Protein AF-X1M5X9-F1 (afdb_monomer_lite)

Foldseek 3Di:
DDQPDPLLVLLVVLCVVVVPDLCNSCVQLVHHSVVSVCSVVNVDDDPDPSSSVSSVVSSVVRVD

Secondary structure (DSSP, 8-state):
-----HHHHHHHHHHHHTT--HHHHHHHHT--HHHHHHHHHTS-----HHHHHHHHHHHHHH--

Sequence (64 aa):
TMIKDIIIQKLIEVAKKNNIGPGMMARLIGVSYSTYNRYQKGETVPESHNTIEKIEKVIKKYST

InterPro domains:
  IPR001387 Cro/C1-type, helix-turn-helix domain [cd00093] (9-59)
  IPR010982 Lambda repressor-like, DNA-binding domain superfamily [G3DSA:1.10.260.40] (2-61)
  IPR010982 Lambda repressor-like, DNA-binding domain superfamily [SSF47413] (2-59)

Structure (mmCIF, N/CA/C/O backbone):
data_AF-X1M5X9-F1
#
_entry.id   AF-X1M5X9-F1
#
loop_
_atom_site.group_PDB
_atom_site.id
_atom_site.type_symbol
_atom_site.label_atom_id
_atom_site.label_alt_id
_atom_site.label_comp_id
_atom_site.label_asym_id
_atom_site.label_entity_id
_atom_site.label_seq_id
_atom_site.pdbx_PDB_ins_code
_atom_site.Cartn_x
_atom_site.Cartn_y
_atom_site.C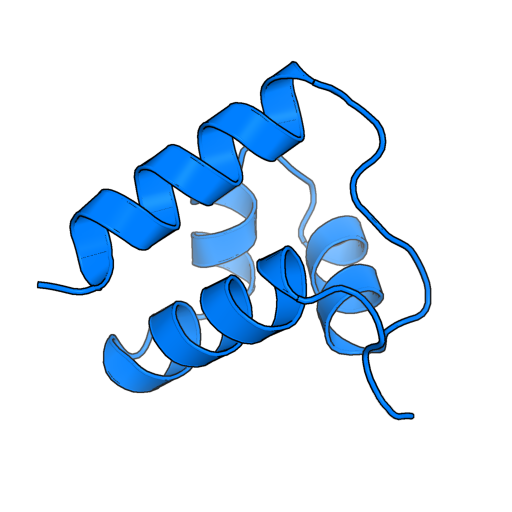artn_z
_atom_site.occupancy
_atom_site.B_iso_or_equiv
_atom_site.auth_seq_id
_atom_site.auth_comp_id
_atom_site.auth_asym_id
_atom_site.auth_atom_id
_atom_site.pdbx_PDB_model_num
ATOM 1 N N . THR A 1 1 ? -1.804 -17.508 -1.628 1.00 55.88 1 THR A N 1
ATOM 2 C CA . THR A 1 1 ? -0.419 -17.029 -1.801 1.00 55.88 1 THR A CA 1
ATOM 3 C C . THR A 1 1 ? 0.015 -16.319 -0.541 1.00 55.88 1 THR A C 1
ATOM 5 O O . THR A 1 1 ? -0.750 -15.508 -0.037 1.00 55.88 1 THR A O 1
ATOM 8 N N . MET A 1 2 ? 1.178 -16.659 0.015 1.00 70.81 2 MET A N 1
ATOM 9 C CA . MET A 1 2 ? 1.725 -15.967 1.185 1.00 70.81 2 MET A CA 1
ATOM 10 C C . MET A 1 2 ? 2.501 -14.738 0.699 1.00 70.81 2 MET A C 1
ATOM 12 O O . MET A 1 2 ? 3.440 -14.880 -0.082 1.00 70.81 2 MET A O 1
ATOM 16 N N . ILE A 1 3 ? 2.095 -13.541 1.121 1.00 79.88 3 ILE A N 1
ATOM 17 C CA . ILE A 1 3 ? 2.833 -12.305 0.829 1.00 79.88 3 ILE A CA 1
ATOM 18 C C . ILE A 1 3 ? 4.130 -12.366 1.631 1.00 79.88 3 ILE A C 1
ATOM 20 O O . ILE A 1 3 ? 4.065 -12.436 2.851 1.00 79.88 3 ILE A O 1
ATOM 24 N N . LYS A 1 4 ? 5.295 -12.375 0.980 1.00 80.69 4 LYS A N 1
ATOM 25 C CA . LYS A 1 4 ? 6.592 -12.446 1.683 1.00 80.69 4 LYS A CA 1
ATOM 26 C C . LYS A 1 4 ? 7.095 -11.083 2.157 1.00 80.69 4 LYS A C 1
ATOM 28 O O . LYS A 1 4 ? 7.899 -11.013 3.077 1.00 80.69 4 LYS A O 1
ATOM 33 N N . ASP A 1 5 ? 6.620 -10.016 1.527 1.00 90.94 5 ASP A N 1
ATOM 34 C CA . ASP A 1 5 ? 7.058 -8.659 1.819 1.00 90.94 5 ASP A CA 1
ATOM 35 C C . ASP A 1 5 ? 6.356 -8.099 3.066 1.00 90.94 5 ASP A C 1
ATOM 37 O O . ASP A 1 5 ? 5.131 -7.938 3.098 1.00 90.94 5 ASP A O 1
ATOM 41 N N . ILE A 1 6 ? 7.147 -7.798 4.098 1.00 93.62 6 ILE A N 1
ATOM 42 C CA . ILE A 1 6 ? 6.654 -7.320 5.394 1.00 93.62 6 ILE A CA 1
ATOM 43 C C . ILE A 1 6 ? 6.005 -5.933 5.308 1.00 93.62 6 ILE A C 1
ATOM 45 O O . ILE A 1 6 ? 5.081 -5.641 6.070 1.00 93.62 6 ILE A O 1
ATOM 49 N N . ILE A 1 7 ? 6.450 -5.070 4.388 1.00 94.69 7 ILE A N 1
ATOM 50 C CA . ILE A 1 7 ? 5.894 -3.720 4.238 1.00 94.69 7 ILE A CA 1
ATOM 51 C C . ILE A 1 7 ? 4.491 -3.821 3.641 1.00 94.69 7 ILE A C 1
ATOM 53 O O . ILE A 1 7 ? 3.571 -3.136 4.088 1.00 94.69 7 ILE A O 1
ATOM 57 N N . ILE A 1 8 ? 4.304 -4.729 2.679 1.00 96.00 8 ILE A N 1
ATOM 58 C CA . ILE A 1 8 ? 2.997 -4.994 2.075 1.00 96.00 8 ILE A CA 1
ATOM 59 C C . ILE A 1 8 ? 2.047 -5.656 3.074 1.00 96.00 8 ILE A C 1
ATOM 61 O O . ILE A 1 8 ? 0.879 -5.266 3.128 1.00 96.00 8 ILE A O 1
ATOM 65 N N . GLN A 1 9 ? 2.523 -6.594 3.900 1.00 96.00 9 GLN A N 1
ATOM 66 C CA . GLN A 1 9 ? 1.707 -7.171 4.977 1.00 96.00 9 GLN A CA 1
ATOM 67 C C . GLN A 1 9 ? 1.161 -6.076 5.907 1.00 96.00 9 GLN A C 1
ATOM 69 O O . GLN A 1 9 ? -0.056 -5.955 6.060 1.00 96.00 9 GLN A O 1
ATOM 74 N N . LYS A 1 10 ? 2.040 -5.207 6.425 1.00 96.56 10 LYS A N 1
ATOM 75 C CA . LYS A 1 10 ? 1.656 -4.077 7.29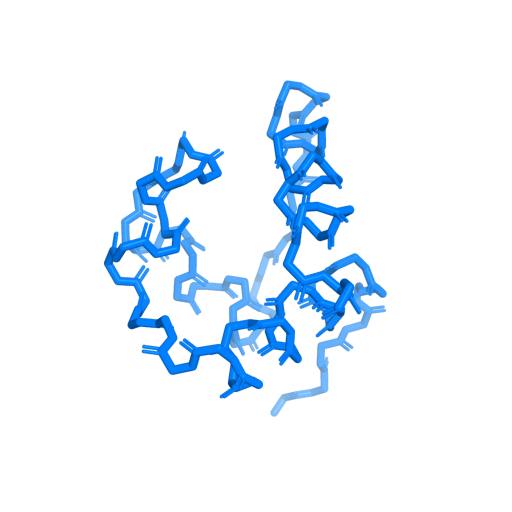0 1.00 96.56 10 LYS A CA 1
ATOM 76 C C . LYS A 1 10 ? 0.689 -3.114 6.604 1.00 96.56 10 LYS A C 1
ATOM 78 O O . LYS A 1 10 ? -0.277 -2.659 7.210 1.00 96.56 10 LYS A O 1
ATOM 83 N N . LEU A 1 11 ? 0.914 -2.810 5.327 1.00 97.12 11 LEU A N 1
ATOM 84 C CA . LEU A 1 11 ? 0.026 -1.940 4.558 1.00 97.12 11 LEU A CA 1
ATOM 85 C C . LEU A 1 11 ? -1.387 -2.532 4.417 1.00 97.12 11 LEU A C 1
ATOM 87 O O . LEU A 1 11 ? -2.376 -1.802 4.483 1.00 97.12 11 LEU A O 1
ATOM 91 N N . ILE A 1 12 ? -1.495 -3.849 4.229 1.00 95.62 12 ILE A N 1
ATOM 92 C CA . ILE A 1 12 ? -2.780 -4.556 4.138 1.00 95.62 12 ILE A CA 1
ATOM 93 C C . ILE A 1 12 ? -3.479 -4.604 5.497 1.00 95.62 12 ILE A C 1
ATOM 95 O O . ILE A 1 12 ? -4.695 -4.428 5.558 1.00 95.62 12 ILE A O 1
ATOM 99 N N . GLU A 1 13 ? -2.739 -4.811 6.584 1.00 96.31 13 GLU A N 1
ATOM 100 C CA . GLU A 1 13 ? -3.277 -4.734 7.946 1.00 96.31 13 GLU A CA 1
ATOM 101 C C . GLU A 1 13 ? -3.846 -3.346 8.240 1.00 96.31 13 GLU A C 1
ATOM 103 O O . GLU A 1 13 ? -4.988 -3.229 8.684 1.00 96.31 13 GLU A O 1
ATOM 108 N N . VAL A 1 14 ? -3.099 -2.295 7.896 1.00 97.12 14 VAL A N 1
ATOM 109 C CA . VAL A 1 14 ? -3.548 -0.903 7.991 1.00 97.12 14 VAL A CA 1
ATOM 110 C C . VAL A 1 14 ? -4.817 -0.672 7.172 1.00 97.12 14 VAL A C 1
ATOM 112 O O . VAL A 1 14 ? -5.763 -0.066 7.681 1.00 97.12 14 VAL A O 1
ATOM 115 N N . ALA A 1 15 ? -4.876 -1.180 5.937 1.00 96.81 15 ALA A N 1
ATOM 116 C CA . ALA A 1 15 ? -6.067 -1.064 5.100 1.00 96.81 15 ALA A CA 1
ATOM 117 C C . ALA A 1 15 ? -7.292 -1.715 5.761 1.00 96.81 15 ALA A C 1
ATOM 119 O O . ALA A 1 15 ? -8.354 -1.100 5.822 1.00 96.81 15 ALA A O 1
ATOM 120 N N . LYS A 1 16 ? -7.133 -2.928 6.309 1.00 96.31 16 LYS A N 1
ATOM 121 C CA . LYS A 1 16 ? -8.204 -3.667 6.995 1.00 96.31 16 LYS A CA 1
ATOM 122 C C . LYS A 1 16 ? -8.654 -2.973 8.283 1.00 96.31 16 LYS A C 1
ATOM 124 O O . LYS A 1 16 ? -9.848 -2.749 8.444 1.00 96.31 16 LYS A O 1
ATOM 129 N N . LYS A 1 17 ? -7.716 -2.590 9.162 1.00 97.25 17 LYS A N 1
ATOM 130 C CA . LYS A 1 17 ? -7.996 -1.912 10.447 1.00 97.25 17 LYS A CA 1
ATOM 131 C C . LYS A 1 17 ? -8.801 -0.625 10.243 1.00 97.25 17 LYS A C 1
ATOM 133 O O . LYS A 1 17 ? -9.676 -0.315 11.041 1.00 97.25 17 LYS A O 1
ATOM 138 N N . ASN A 1 18 ? -8.512 0.104 9.166 1.00 96.81 18 ASN A N 1
ATOM 139 C CA . ASN A 1 18 ? -9.096 1.416 8.887 1.00 96.81 18 ASN A CA 1
ATOM 140 C C . ASN A 1 18 ? -10.218 1.383 7.832 1.00 96.81 18 ASN A C 1
ATOM 142 O O . ASN A 1 18 ? -10.655 2.440 7.383 1.00 96.81 18 ASN A O 1
ATOM 146 N N . ASN A 1 19 ? -10.667 0.194 7.407 1.00 96.94 19 ASN A N 1
ATOM 147 C CA . ASN A 1 19 ? -11.675 0.007 6.357 1.00 96.94 19 ASN A CA 1
ATOM 148 C C . ASN A 1 19 ? -11.374 0.789 5.054 1.00 96.94 19 ASN A C 1
ATOM 150 O O . ASN A 1 19 ? -12.260 1.364 4.418 1.00 96.94 19 ASN A O 1
ATOM 154 N N . ILE A 1 20 ? -10.099 0.839 4.656 1.00 97.38 20 ILE A N 1
ATOM 155 C CA . ILE A 1 20 ? -9.645 1.531 3.446 1.00 97.38 20 ILE A CA 1
ATOM 156 C C . ILE A 1 20 ? -9.732 0.564 2.267 1.00 97.38 20 ILE A C 1
ATOM 158 O O . ILE A 1 20 ? -9.000 -0.424 2.187 1.00 97.38 20 ILE A O 1
ATOM 162 N N . GLY A 1 21 ? -10.606 0.879 1.312 1.00 97.12 21 GLY A N 1
ATOM 163 C CA . GLY A 1 21 ? -10.762 0.087 0.095 1.00 97.12 21 GLY A CA 1
ATOM 164 C C . GLY A 1 21 ? -9.523 0.128 -0.820 1.00 97.12 21 GLY A C 1
ATOM 165 O O . GLY A 1 21 ? -8.776 1.114 -0.812 1.00 97.12 21 GLY A O 1
ATOM 166 N N . PRO A 1 22 ? -9.319 -0.882 -1.689 1.00 96.81 22 PRO A N 1
ATOM 167 C CA . PRO A 1 22 ? -8.096 -0.998 -2.489 1.00 96.81 22 PRO A CA 1
ATOM 168 C C . PRO A 1 22 ? -7.837 0.183 -3.437 1.00 96.81 22 PRO A C 1
ATOM 170 O O . PRO A 1 22 ? -6.693 0.588 -3.624 1.00 96.81 22 PRO A O 1
ATOM 173 N N . GLY A 1 23 ? -8.890 0.786 -4.002 1.00 97.75 23 GLY A N 1
ATOM 174 C CA . GLY A 1 23 ? -8.758 1.971 -4.861 1.00 97.75 23 GLY A CA 1
ATOM 175 C C . GLY A 1 23 ? -8.279 3.211 -4.108 1.00 97.75 23 GLY A C 1
ATOM 176 O O . GLY A 1 23 ? -7.419 3.943 -4.598 1.00 97.75 23 GLY A O 1
ATOM 177 N N . MET A 1 24 ? -8.780 3.420 -2.887 1.00 98.00 24 MET A N 1
ATOM 178 C CA . MET A 1 24 ? -8.310 4.511 -2.036 1.00 98.00 24 MET A CA 1
ATOM 179 C C . MET A 1 24 ? -6.872 4.256 -1.581 1.00 98.00 24 MET A C 1
ATOM 181 O O . MET A 1 24 ? -6.052 5.168 -1.652 1.00 98.00 24 MET A O 1
ATOM 185 N N . MET A 1 25 ? -6.538 3.022 -1.191 1.00 98.12 25 MET A N 1
ATOM 186 C CA . MET A 1 25 ? -5.177 2.688 -0.773 1.00 98.12 25 MET A CA 1
ATOM 187 C C . MET A 1 25 ? -4.161 2.884 -1.905 1.00 98.12 25 MET A C 1
ATOM 189 O O . MET A 1 25 ? -3.120 3.502 -1.692 1.00 98.12 25 MET A O 1
ATOM 193 N N . ALA A 1 26 ? -4.492 2.451 -3.125 1.00 98.06 26 ALA A N 1
ATOM 194 C CA . ALA A 1 26 ? -3.666 2.685 -4.307 1.00 98.06 26 ALA A CA 1
ATOM 195 C C . ALA A 1 26 ? -3.400 4.186 -4.532 1.00 98.06 26 ALA A C 1
ATOM 197 O O . ALA A 1 26 ? -2.256 4.592 -4.742 1.00 98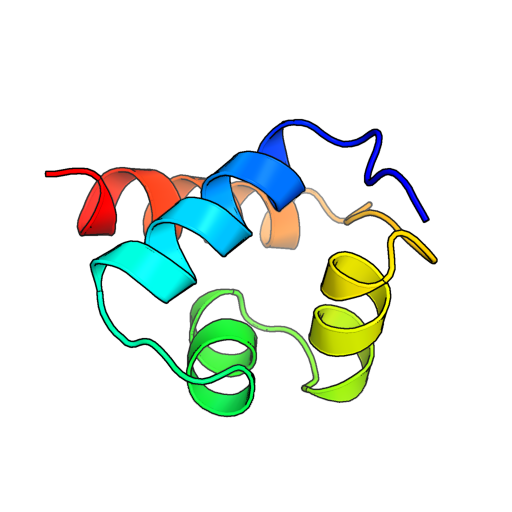.06 26 ALA A O 1
ATOM 198 N N . ARG A 1 27 ? -4.437 5.026 -4.391 1.00 98.00 27 ARG A N 1
ATOM 199 C CA . ARG A 1 27 ? -4.310 6.487 -4.484 1.00 98.00 27 ARG A CA 1
ATOM 200 C C . ARG A 1 27 ? -3.416 7.068 -3.385 1.00 98.00 27 ARG A C 1
ATOM 202 O O . ARG A 1 27 ? -2.608 7.942 -3.684 1.00 98.00 27 ARG A O 1
ATOM 209 N N . LEU A 1 28 ? -3.530 6.587 -2.144 1.00 97.44 28 LEU A N 1
ATOM 210 C CA . LEU A 1 28 ? -2.721 7.058 -1.011 1.00 97.44 28 LEU A CA 1
ATOM 211 C C . LEU A 1 28 ? -1.226 6.785 -1.210 1.00 97.44 28 LEU A C 1
ATOM 213 O O . LEU A 1 28 ? -0.403 7.655 -0.933 1.00 97.44 28 LEU A O 1
ATOM 217 N N . ILE A 1 29 ? -0.876 5.604 -1.722 1.00 97.00 29 ILE A N 1
ATOM 218 C CA . ILE A 1 29 ? 0.526 5.220 -1.955 1.00 97.00 29 ILE A CA 1
ATOM 219 C C . ILE A 1 29 ? 1.036 5.624 -3.349 1.00 97.00 29 ILE A C 1
ATOM 221 O O . ILE A 1 29 ? 2.201 5.413 -3.674 1.00 97.00 29 ILE A O 1
ATOM 225 N N . GLY A 1 30 ? 0.183 6.243 -4.171 1.00 96.50 30 GLY A N 1
ATOM 226 C CA . GLY A 1 30 ? 0.545 6.783 -5.480 1.00 96.50 30 GLY A CA 1
ATOM 227 C C . GLY A 1 30 ? 0.812 5.725 -6.552 1.00 96.50 30 GLY A C 1
ATOM 228 O O . GLY A 1 30 ? 1.701 5.926 -7.37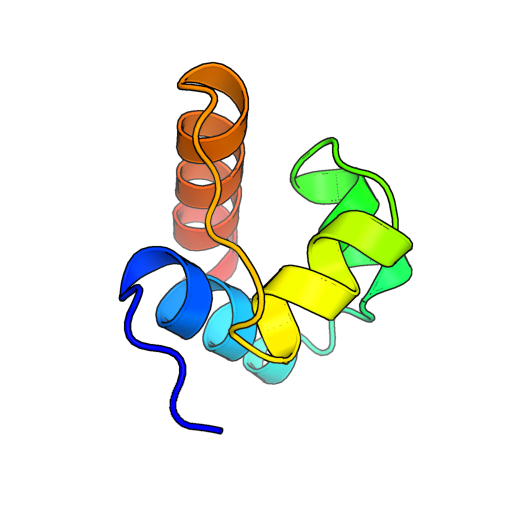4 1.00 96.50 30 GLY A O 1
ATOM 229 N N . VAL A 1 31 ? 0.061 4.620 -6.548 1.00 97.19 31 VAL A N 1
ATOM 230 C CA . VAL A 1 31 ? 0.139 3.556 -7.565 1.00 97.19 31 VAL A CA 1
ATOM 231 C C . VAL A 1 31 ? -1.226 3.299 -8.207 1.00 97.19 31 VAL A C 1
ATOM 233 O O . VAL A 1 31 ? -2.261 3.750 -7.718 1.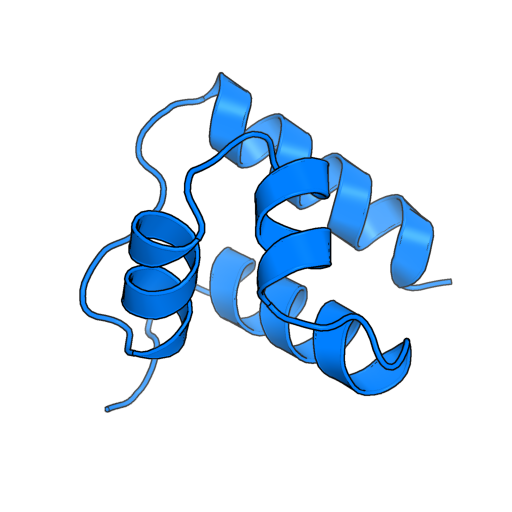00 97.19 31 VAL A O 1
ATOM 236 N N . SER A 1 32 ? -1.250 2.547 -9.310 1.00 97.88 32 SER A N 1
ATOM 237 C CA . SER A 1 32 ? -2.511 2.113 -9.923 1.00 97.88 32 SER A CA 1
ATOM 238 C C . SER A 1 32 ? -3.247 1.083 -9.054 1.00 97.88 32 SER A C 1
ATOM 240 O O . SER A 1 32 ? -2.617 0.317 -8.318 1.00 97.88 32 SER A O 1
ATOM 242 N N . TYR A 1 33 ? -4.575 0.996 -9.194 1.00 97.62 33 TYR A N 1
ATOM 243 C CA . TYR A 1 33 ? -5.377 -0.059 -8.557 1.00 97.62 33 TYR A CA 1
ATOM 244 C C . TYR A 1 33 ? -4.829 -1.455 -8.877 1.00 97.62 33 TYR A C 1
ATOM 246 O O . TYR A 1 33 ? -4.657 -2.276 -7.980 1.00 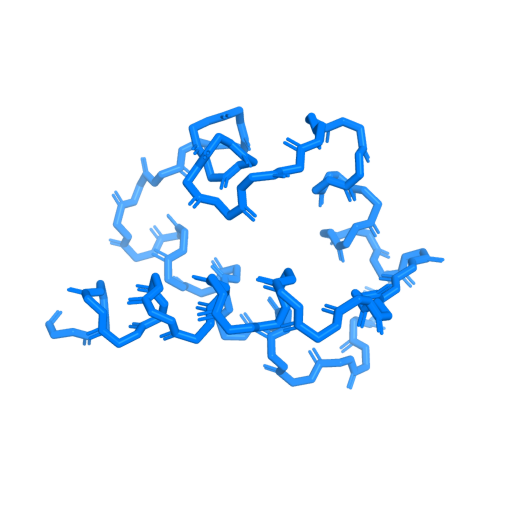97.62 33 TYR A O 1
ATOM 254 N N . SER A 1 34 ? -4.491 -1.703 -10.147 1.00 97.81 34 SER A N 1
ATOM 255 C CA . SER A 1 34 ? -3.938 -2.982 -10.598 1.00 97.81 34 SER A CA 1
ATOM 256 C C . SER A 1 34 ? -2.618 -3.306 -9.903 1.00 97.81 34 SER A C 1
ATOM 258 O O . SER A 1 34 ? -2.428 -4.436 -9.468 1.00 97.81 34 SER A O 1
ATOM 260 N N . THR A 1 35 ? -1.728 -2.322 -9.745 1.00 97.12 35 THR A N 1
ATOM 261 C CA . THR A 1 35 ? -0.467 -2.488 -9.007 1.00 97.12 35 THR A CA 1
ATOM 262 C C . THR A 1 35 ? -0.728 -2.871 -7.552 1.00 97.12 35 THR A C 1
ATOM 264 O O . THR A 1 35 ? -0.163 -3.851 -7.074 1.00 97.12 35 THR A O 1
ATOM 267 N N . TYR A 1 36 ? -1.618 -2.151 -6.863 1.00 97.31 36 TYR A N 1
ATOM 268 C CA . TYR A 1 36 ? -1.954 -2.472 -5.476 1.00 97.31 36 TYR A CA 1
ATOM 269 C C . TYR A 1 36 ? -2.594 -3.863 -5.343 1.00 97.31 36 TYR A C 1
ATOM 271 O O . TYR A 1 36 ? -2.230 -4.624 -4.453 1.00 97.31 36 TYR A O 1
ATOM 279 N N . ASN A 1 37 ? -3.470 -4.254 -6.272 1.00 96.69 37 ASN A N 1
ATOM 280 C CA . ASN A 1 37 ? -4.066 -5.589 -6.283 1.00 96.69 37 ASN A CA 1
ATOM 281 C C . ASN A 1 37 ? -3.004 -6.698 -6.448 1.00 96.69 37 ASN A C 1
ATOM 283 O O . ASN A 1 37 ? -3.071 -7.724 -5.774 1.00 96.69 37 ASN A O 1
ATOM 287 N N . ARG A 1 38 ? -1.975 -6.483 -7.282 1.00 96.19 38 ARG A N 1
ATOM 288 C CA . ARG A 1 38 ? -0.836 -7.414 -7.393 1.00 96.19 38 ARG A CA 1
ATOM 289 C C . ARG A 1 38 ? -0.035 -7.510 -6.091 1.00 96.19 38 ARG A C 1
ATOM 291 O O . ARG A 1 38 ? 0.359 -8.613 -5.717 1.00 96.19 38 ARG A O 1
ATOM 298 N N . TYR A 1 39 ? 0.146 -6.400 -5.366 1.00 95.62 39 TYR A N 1
ATOM 299 C CA . TYR A 1 39 ? 0.736 -6.434 -4.019 1.00 95.62 39 TYR A CA 1
ATOM 300 C C . TYR A 1 39 ? -0.105 -7.301 -3.069 1.00 95.62 39 TYR A C 1
ATOM 302 O O . TYR A 1 39 ? 0.433 -8.177 -2.397 1.00 95.62 39 TYR A O 1
ATOM 310 N N . GLN A 1 40 ? -1.432 -7.127 -3.064 1.00 94.69 40 GLN A N 1
ATOM 311 C CA . GLN A 1 40 ? -2.347 -7.907 -2.215 1.00 94.69 40 GLN A CA 1
ATOM 312 C C . GLN A 1 40 ? -2.336 -9.411 -2.519 1.00 94.69 40 GLN A C 1
ATOM 314 O O . GLN A 1 40 ? -2.595 -10.220 -1.630 1.00 94.69 40 GLN A O 1
ATOM 319 N N . LYS A 1 41 ? -2.025 -9.797 -3.757 1.00 94.44 41 LYS A N 1
ATOM 320 C CA . LYS A 1 41 ? -1.887 -11.200 -4.168 1.00 94.44 41 LYS A CA 1
ATOM 321 C C . LYS A 1 41 ? -0.480 -11.763 -3.959 1.00 94.44 41 LYS A C 1
ATOM 323 O O . LYS A 1 41 ? -0.289 -12.969 -4.107 1.00 94.44 41 LYS A O 1
ATOM 328 N N . GLY A 1 42 ? 0.489 -10.918 -3.605 1.00 94.19 42 GLY A N 1
ATOM 329 C CA . GLY A 1 42 ? 1.899 -11.291 -3.494 1.00 94.19 42 GLY A CA 1
ATOM 330 C C . GLY A 1 42 ? 2.566 -11.572 -4.844 1.00 94.19 42 GLY A C 1
ATOM 331 O O . GLY A 1 42 ? 3.548 -12.303 -4.884 1.00 94.19 42 GLY A O 1
ATOM 332 N N . GLU A 1 43 ? 2.027 -11.032 -5.940 1.00 94.75 43 GLU A N 1
ATOM 333 C CA . GLU A 1 43 ? 2.557 -11.220 -7.301 1.00 94.75 43 GLU A CA 1
ATOM 334 C C . GLU A 1 43 ? 3.746 -10.294 -7.597 1.00 94.75 43 GLU A C 1
ATOM 336 O O . GLU A 1 43 ? 4.548 -10.574 -8.481 1.00 94.75 43 GLU A O 1
ATOM 341 N N . THR A 1 44 ? 3.853 -9.175 -6.878 1.00 94.25 44 THR A N 1
ATOM 342 C CA . THR A 1 44 ? 4.926 -8.186 -7.036 1.00 94.25 44 THR A CA 1
ATOM 343 C C . THR A 1 44 ? 5.154 -7.440 -5.726 1.00 94.25 44 THR A C 1
ATOM 345 O O . THR A 1 44 ? 4.297 -7.450 -4.839 1.00 94.25 44 THR A O 1
ATOM 348 N N . VAL A 1 45 ? 6.297 -6.766 -5.629 1.00 94.88 45 VAL A N 1
ATOM 349 C CA . VAL A 1 45 ? 6.682 -5.894 -4.512 1.00 94.88 45 VAL A CA 1
ATOM 350 C C . VAL A 1 45 ? 6.981 -4.479 -5.028 1.00 94.88 45 VAL A C 1
ATOM 352 O O . VAL A 1 45 ? 7.182 -4.308 -6.233 1.00 94.88 45 VAL A O 1
ATOM 355 N N . PRO A 1 46 ? 6.935 -3.442 -4.177 1.00 94.69 46 PRO A N 1
ATOM 356 C CA . PRO A 1 46 ? 7.296 -2.087 -4.574 1.00 94.69 46 PRO A CA 1
ATOM 357 C C . PRO A 1 46 ? 8.817 -1.960 -4.711 1.00 94.69 46 PRO A C 1
ATOM 359 O O . PRO A 1 46 ? 9.547 -2.159 -3.749 1.00 94.69 46 PRO A O 1
ATOM 362 N N . GLU A 1 47 ? 9.290 -1.582 -5.897 1.00 90.75 47 GLU A N 1
ATOM 363 C CA . GLU A 1 47 ? 10.730 -1.433 -6.178 1.00 90.75 47 GLU A CA 1
ATOM 364 C C . GLU A 1 47 ? 11.196 0.030 -6.121 1.00 90.75 47 GLU A C 1
ATOM 366 O O . GLU A 1 47 ? 12.354 0.332 -5.845 1.00 90.75 47 GLU A O 1
ATOM 371 N N . SER A 1 48 ? 10.284 0.971 -6.376 1.00 93.62 48 SER A N 1
ATOM 372 C CA . SER A 1 48 ? 10.600 2.399 -6.380 1.00 93.62 48 SER A CA 1
ATOM 373 C C . SER A 1 48 ? 10.718 2.940 -4.958 1.00 93.62 48 SER A C 1
ATOM 375 O O . SER A 1 48 ? 9.751 2.889 -4.195 1.00 93.62 48 SER A O 1
ATOM 377 N N . HIS A 1 49 ? 11.852 3.577 -4.652 1.00 94.94 49 HIS A N 1
ATOM 378 C CA . HIS A 1 49 ? 12.091 4.265 -3.379 1.00 94.94 49 HIS A CA 1
ATOM 379 C C . HIS A 1 49 ? 10.950 5.227 -3.000 1.00 94.94 49 HIS A C 1
ATOM 381 O O . HIS A 1 49 ? 10.411 5.154 -1.901 1.00 94.94 49 HIS A O 1
ATOM 387 N N . ASN A 1 50 ? 10.473 6.039 -3.949 1.00 95.81 50 ASN A N 1
ATOM 388 C CA . ASN A 1 50 ? 9.345 6.954 -3.736 1.00 95.81 50 ASN A CA 1
ATOM 389 C C . ASN A 1 50 ? 8.034 6.225 -3.378 1.00 95.81 50 ASN A C 1
ATOM 391 O O . ASN A 1 50 ? 7.219 6.737 -2.614 1.00 95.81 50 ASN A O 1
ATOM 395 N N . THR A 1 51 ? 7.801 5.031 -3.932 1.00 96.12 51 THR A N 1
ATOM 396 C CA . THR A 1 51 ? 6.617 4.229 -3.578 1.00 96.12 51 THR A CA 1
ATOM 397 C C . THR A 1 51 ? 6.754 3.664 -2.167 1.00 96.12 51 THR A C 1
ATOM 399 O O . THR A 1 51 ? 5.797 3.730 -1.398 1.00 96.12 51 THR A O 1
ATOM 402 N N . ILE A 1 52 ? 7.941 3.169 -1.808 1.00 97.38 52 ILE A N 1
ATOM 403 C CA . ILE A 1 52 ? 8.241 2.649 -0.467 1.00 97.38 52 ILE A CA 1
ATOM 404 C C . ILE A 1 52 ? 8.040 3.746 0.588 1.00 97.38 52 ILE A C 1
ATOM 406 O O . ILE A 1 52 ? 7.281 3.540 1.531 1.00 97.38 52 ILE A O 1
ATOM 410 N N . GLU A 1 53 ? 8.584 4.949 0.382 1.00 97.94 53 GLU A N 1
ATOM 411 C CA . GLU A 1 53 ? 8.388 6.070 1.313 1.00 97.94 53 GLU A CA 1
ATOM 412 C C . GLU A 1 53 ? 6.909 6.434 1.513 1.00 97.94 53 GLU A C 1
ATOM 414 O O . GLU A 1 53 ? 6.469 6.762 2.618 1.00 97.94 53 GLU A O 1
ATOM 419 N N . LYS A 1 54 ? 6.109 6.415 0.438 1.00 97.88 54 LYS A N 1
ATOM 420 C CA . LYS A 1 54 ? 4.668 6.686 0.532 1.00 97.88 54 LYS A CA 1
ATOM 421 C C . LYS A 1 54 ? 3.948 5.599 1.323 1.00 97.88 54 LYS A C 1
ATOM 423 O O . LYS A 1 54 ? 3.083 5.924 2.134 1.00 97.88 54 LYS A O 1
ATOM 428 N N . ILE A 1 55 ? 4.316 4.334 1.118 1.00 98.00 55 ILE A N 1
ATOM 429 C CA . ILE A 1 55 ? 3.790 3.205 1.893 1.00 98.00 55 ILE A CA 1
ATOM 430 C C . ILE A 1 55 ? 4.113 3.392 3.378 1.00 98.00 55 ILE A C 1
ATOM 432 O O . ILE A 1 55 ? 3.209 3.315 4.207 1.00 98.00 55 ILE A O 1
ATOM 436 N N . GLU A 1 56 ? 5.357 3.719 3.721 1.00 97.69 56 GLU A N 1
ATOM 437 C CA . GLU A 1 56 ? 5.774 3.954 5.107 1.00 97.69 56 GLU A CA 1
ATOM 438 C C . GLU A 1 56 ? 5.027 5.127 5.753 1.00 97.69 56 GLU A C 1
ATOM 440 O O . GLU A 1 56 ? 4.558 5.014 6.888 1.00 97.69 56 GLU A O 1
ATOM 445 N N . LYS A 1 57 ? 4.838 6.236 5.023 1.00 97.81 57 LYS A N 1
ATOM 446 C CA . LYS A 1 57 ? 4.044 7.389 5.486 1.00 97.81 57 LYS A CA 1
ATOM 447 C C . LYS A 1 57 ? 2.595 7.000 5.776 1.00 97.81 57 LYS A C 1
ATOM 449 O O . LYS A 1 57 ? 2.046 7.416 6.797 1.00 97.81 57 LYS A O 1
ATOM 454 N N . VAL A 1 58 ? 1.979 6.197 4.906 1.00 97.81 58 VAL A N 1
ATOM 455 C CA . VAL A 1 58 ? 0.617 5.686 5.114 1.00 97.81 58 VAL A CA 1
ATOM 456 C C . VAL A 1 58 ? 0.573 4.755 6.322 1.00 97.81 58 VAL A C 1
ATOM 458 O O . VAL A 1 58 ? -0.262 4.960 7.199 1.00 97.81 58 VAL A O 1
ATOM 461 N N . ILE A 1 59 ? 1.494 3.796 6.436 1.00 97.94 59 ILE A N 1
ATOM 462 C CA . ILE A 1 59 ? 1.550 2.894 7.593 1.00 97.94 59 ILE A CA 1
ATOM 463 C C . ILE A 1 59 ? 1.665 3.709 8.883 1.00 97.94 59 ILE A C 1
ATOM 465 O O . ILE A 1 59 ? 0.839 3.543 9.777 1.00 97.94 59 ILE A O 1
ATOM 469 N N . LYS A 1 60 ? 2.609 4.652 8.961 1.00 97.50 60 LYS A N 1
ATOM 470 C CA . LYS A 1 60 ? 2.798 5.509 10.140 1.00 97.50 60 LYS A CA 1
ATOM 471 C C . LYS A 1 60 ? 1.540 6.302 10.503 1.00 97.50 60 LYS A C 1
ATOM 473 O O . LYS A 1 60 ? 1.196 6.376 11.675 1.00 97.50 60 LYS A O 1
ATOM 478 N N . LYS A 1 61 ? 0.850 6.879 9.515 1.00 96.62 61 LYS A N 1
ATOM 479 C CA . LYS A 1 61 ? -0.346 7.711 9.729 1.00 96.62 61 LYS A CA 1
ATOM 480 C C . LYS A 1 61 ? -1.546 6.923 10.265 1.00 96.62 61 LYS A C 1
ATOM 482 O O . LYS A 1 61 ? -2.330 7.470 11.032 1.00 96.62 61 LYS A O 1
ATOM 487 N N . TYR A 1 62 ? -1.710 5.677 9.832 1.00 94.25 62 TYR A N 1
ATOM 488 C CA . TYR A 1 62 ? -2.912 4.877 10.097 1.00 94.25 62 TYR A CA 1
ATOM 489 C C . TYR A 1 62 ? -2.677 3.699 11.063 1.00 94.25 62 TYR A C 1
ATOM 491 O O . TYR A 1 62 ? -3.590 2.905 11.299 1.00 94.25 62 TYR A O 1
ATOM 499 N N . SER A 1 63 ? -1.464 3.561 11.611 1.00 88.00 63 SER A N 1
ATOM 500 C CA . SER A 1 63 ? -1.155 2.570 12.657 1.00 88.00 63 SER A CA 1
ATOM 501 C C . SER A 1 63 ? -1.508 3.047 14.067 1.00 88.00 63 SER A C 1
ATOM 503 O O . SER A 1 63 ? -1.646 2.203 14.954 1.00 88.00 63 SER A O 1
ATOM 505 N N . THR A 1 64 ? -1.675 4.360 14.259 1.00 68.62 64 THR A N 1
ATOM 506 C CA . THR A 1 64 ? -2.164 4.979 15.502 1.00 68.62 64 THR A CA 1
ATOM 507 C C . THR A 1 64 ? -3.577 4.544 15.885 1.00 68.62 64 THR A C 1
ATOM 509 O O . THR A 1 64 ? -4.302 3.964 15.036 1.00 68.62 64 THR A O 1
#

pLDDT: mean 94.24, std 7.41, range [55.88, 98.12]

Radius of gyration: 10.41 Å; chains: 1; bounding box: 24×25×26 Å

Organism: NCBI:txid412755